Protein AF-A0A2D5P305-F1 (afdb_monomer_lite)

Radius of gyration: 17.42 Å; chains: 1; bounding box: 41×35×39 Å

Sequence (111 aa):
MIENYKIKENGKYLSKAVYSILGVNLTDLNNRCVKDIFIASVDRIKGFPESINSIFPKIKVQLCIVHQIRNSIRYVAYKNQKEFMKDLKLFYPVISKEAAEMELDNIESKW

Foldseek 3Di:
DKDWDWDQDPNDTDTAIDDPPPPDDLVVCVVVVVPADAEDADDPDPPPVVVNCVSHVNHHYDHHVVVVLVVVLVVPDPVCSVVLVVLVVCLPVDDDPVVNVVSVVVSVVVD

pLDDT: mean 78.99, std 16.58, range [33.75, 96.38]

Secondary structure (DSSP, 8-state):
-EEEEEEEETTEEEEEEEE--SS--HHHHHHTT----SEEEE-S-TTHHHHHHHH-TT-EEEE-HHHHHHHHHTTS-GGGHHHHHHHHGGGTT-SSHHHHHHHHHHHHHH-

Structure (mmCIF, N/CA/C/O backbone):
data_AF-A0A2D5P305-F1
#
_entry.id   AF-A0A2D5P305-F1
#
loop_
_atom_site.group_PDB
_atom_site.id
_atom_site.type_symbol
_atom_site.label_atom_id
_atom_site.label_alt_id
_atom_site.label_comp_id
_atom_site.label_asym_id
_atom_site.label_entity_id
_atom_site.label_seq_id
_atom_site.pdbx_PDB_ins_code
_atom_site.Cartn_x
_atom_site.Cartn_y
_atom_site.Cartn_z
_atom_site.occupancy
_atom_site.B_iso_or_equiv
_atom_site.auth_seq_id
_atom_site.auth_comp_id
_atom_site.auth_asym_id
_atom_site.auth_atom_id
_atom_site.pdbx_PDB_model_num
ATOM 1 N N . MET A 1 1 ? 14.371 7.569 3.416 1.00 33.75 1 MET A N 1
ATOM 2 C CA . MET A 1 1 ? 15.062 6.407 4.012 1.00 33.75 1 MET A CA 1
ATOM 3 C C . MET A 1 1 ? 15.354 5.414 2.900 1.00 33.75 1 MET A C 1
ATOM 5 O O . MET A 1 1 ? 14.469 5.193 2.081 1.00 33.75 1 MET A O 1
ATOM 9 N N . ILE A 1 2 ? 16.591 4.917 2.820 1.00 38.41 2 ILE A N 1
ATOM 10 C CA . ILE A 1 2 ? 16.992 3.833 1.913 1.00 38.41 2 ILE A CA 1
ATOM 11 C C . ILE A 1 2 ? 17.176 2.608 2.804 1.00 38.41 2 ILE A C 1
ATOM 13 O O . ILE A 1 2 ? 18.055 2.622 3.663 1.00 38.41 2 ILE A O 1
ATOM 17 N N . GLU A 1 3 ? 16.345 1.585 2.634 1.00 39.97 3 GLU A N 1
ATOM 18 C CA . GLU A 1 3 ? 16.506 0.318 3.353 1.00 39.97 3 GLU A CA 1
ATOM 19 C C . GLU A 1 3 ? 17.031 -0.745 2.392 1.00 39.97 3 GLU A C 1
ATOM 21 O O . GLU A 1 3 ? 16.439 -1.009 1.347 1.00 39.97 3 GLU A O 1
ATOM 26 N N . ASN A 1 4 ? 18.172 -1.343 2.727 1.00 42.91 4 ASN A N 1
ATOM 27 C CA . ASN A 1 4 ? 18.750 -2.437 1.957 1.00 42.91 4 ASN A CA 1
ATOM 28 C C . ASN A 1 4 ? 18.220 -3.764 2.501 1.00 42.91 4 ASN A C 1
ATOM 30 O O . ASN A 1 4 ? 18.349 -4.042 3.690 1.00 42.91 4 ASN A O 1
ATOM 34 N N . TYR A 1 5 ? 17.675 -4.608 1.633 1.00 51.62 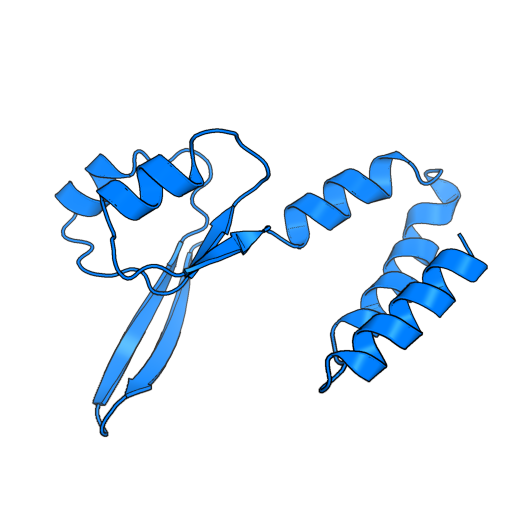5 TYR A N 1
ATOM 35 C CA . TYR A 1 5 ? 17.180 -5.935 1.977 1.00 51.62 5 TYR A CA 1
ATOM 36 C C . TYR A 1 5 ? 17.693 -6.968 0.971 1.00 51.62 5 TYR A C 1
ATOM 38 O O . TYR A 1 5 ? 17.960 -6.670 -0.192 1.00 51.62 5 TYR A O 1
ATOM 46 N N . LYS A 1 6 ? 17.903 -8.203 1.427 1.00 45.03 6 LYS A N 1
ATOM 47 C CA . LYS A 1 6 ? 18.439 -9.286 0.593 1.00 45.03 6 LYS A CA 1
ATOM 48 C C . LYS A 1 6 ? 17.316 -10.258 0.264 1.00 45.03 6 LYS A C 1
ATOM 50 O O . LYS A 1 6 ? 16.727 -10.827 1.177 1.00 45.03 6 LYS A O 1
ATOM 55 N N . ILE A 1 7 ? 17.046 -10.473 -1.023 1.00 57.31 7 ILE A N 1
ATOM 56 C CA . ILE A 1 7 ? 16.115 -11.516 -1.477 1.00 57.31 7 ILE A CA 1
ATOM 57 C C . ILE A 1 7 ? 16.929 -12.668 -2.065 1.00 57.31 7 ILE A C 1
ATOM 59 O O . ILE A 1 7 ? 17.890 -12.439 -2.804 1.00 57.31 7 ILE A O 1
ATOM 63 N N . LYS A 1 8 ? 16.549 -13.904 -1.728 1.00 53.19 8 LYS A N 1
ATOM 64 C CA . LYS A 1 8 ? 17.139 -15.118 -2.296 1.00 53.19 8 LYS A CA 1
ATOM 65 C C . LYS A 1 8 ? 16.345 -15.530 -3.536 1.00 53.19 8 LYS A C 1
ATOM 67 O O . LYS A 1 8 ? 15.200 -15.945 -3.418 1.00 53.19 8 LYS A O 1
ATOM 72 N N . GLU A 1 9 ? 16.964 -15.430 -4.706 1.00 59.72 9 GLU A N 1
ATOM 73 C CA . GLU A 1 9 ? 16.405 -15.868 -5.992 1.00 59.72 9 GLU A CA 1
ATOM 74 C C . GLU A 1 9 ? 17.369 -16.889 -6.610 1.00 59.72 9 GLU A C 1
ATOM 76 O O . GLU A 1 9 ? 18.566 -16.620 -6.718 1.00 59.72 9 GLU A O 1
ATOM 81 N N . ASN A 1 10 ? 16.883 -18.088 -6.959 1.00 51.88 10 ASN A N 1
ATOM 82 C CA . ASN A 1 10 ? 17.680 -19.172 -7.564 1.00 51.88 10 ASN A CA 1
ATOM 83 C C . ASN A 1 10 ? 19.011 -19.470 -6.838 1.00 51.88 10 ASN A C 1
ATOM 85 O O . ASN A 1 10 ? 20.051 -19.678 -7.459 1.00 51.88 10 ASN A O 1
ATOM 89 N N . GLY A 1 11 ? 18.999 -19.439 -5.501 1.00 59.81 11 GLY A N 1
ATOM 90 C CA . GLY A 1 11 ? 20.183 -19.709 -4.678 1.00 59.81 11 GLY A CA 1
ATOM 91 C C . GLY A 1 11 ? 21.175 -18.547 -4.541 1.00 59.81 11 GLY A C 1
ATOM 92 O O . GLY A 1 11 ? 22.133 -18.680 -3.783 1.00 59.81 11 GLY A O 1
ATOM 93 N N . LYS A 1 12 ? 20.943 -17.396 -5.187 1.00 47.72 12 LYS A N 1
ATOM 94 C CA . LYS A 1 12 ? 21.781 -16.193 -5.060 1.00 47.72 12 LYS A CA 1
ATOM 95 C C . LYS A 1 12 ? 21.095 -15.134 -4.195 1.00 47.72 12 LYS A C 1
ATOM 97 O O . LYS A 1 12 ? 19.899 -14.885 -4.330 1.00 47.72 12 LYS A O 1
ATOM 102 N N . TYR A 1 13 ? 21.864 -14.501 -3.309 1.00 52.97 13 TYR A N 1
ATOM 103 C CA . TYR A 1 13 ? 21.409 -13.335 -2.550 1.00 52.97 13 TYR A CA 1
ATOM 104 C C . TYR A 1 13 ? 21.603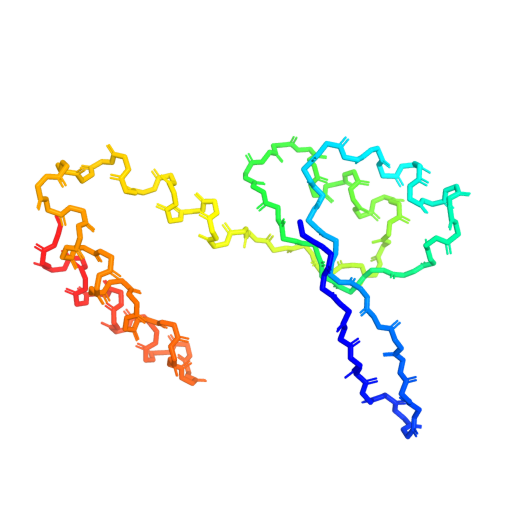 -12.081 -3.396 1.00 52.97 13 TYR A C 1
ATOM 106 O O . TYR A 1 13 ? 22.733 -11.662 -3.638 1.00 52.97 13 TYR A O 1
ATOM 114 N N . LEU A 1 14 ? 20.501 -11.475 -3.828 1.00 52.50 14 LEU A N 1
ATOM 115 C CA . LEU A 1 14 ? 20.519 -10.181 -4.498 1.00 52.50 14 LEU A CA 1
ATOM 116 C C . LEU A 1 14 ? 20.330 -9.091 -3.442 1.00 52.50 14 LEU A C 1
ATOM 118 O O . LEU A 1 14 ? 19.325 -9.083 -2.727 1.00 52.50 14 LEU A O 1
ATOM 122 N N . SER A 1 15 ? 21.304 -8.184 -3.324 1.00 41.84 15 SER A N 1
ATOM 123 C CA . SER A 1 15 ? 21.144 -6.953 -2.548 1.00 41.84 15 SER A CA 1
ATOM 124 C C . SER A 1 15 ? 20.157 -6.053 -3.280 1.00 41.84 15 SER A C 1
ATOM 126 O O . SER A 1 15 ? 20.445 -5.589 -4.383 1.00 41.84 15 SER A O 1
ATOM 128 N N . LYS A 1 16 ? 18.990 -5.832 -2.686 1.00 55.09 16 LYS A N 1
ATOM 129 C CA . LYS A 1 16 ? 17.952 -4.958 -3.221 1.00 55.09 16 LYS A CA 1
ATOM 130 C C . LYS A 1 16 ? 17.807 -3.767 -2.277 1.00 55.09 16 LYS A C 1
ATOM 132 O O . LYS A 1 16 ? 17.930 -3.901 -1.063 1.00 55.09 16 LYS A O 1
ATOM 137 N N . ALA A 1 17 ? 17.590 -2.588 -2.835 1.00 50.16 17 ALA A N 1
ATOM 138 C CA . ALA A 1 17 ? 17.377 -1.374 -2.063 1.00 50.16 17 ALA A CA 1
ATOM 139 C C . ALA A 1 17 ? 15.926 -0.923 -2.244 1.00 50.16 17 ALA A C 1
ATOM 141 O O . ALA A 1 17 ? 15.411 -0.880 -3.362 1.00 50.16 17 ALA A O 1
ATOM 142 N N . VAL A 1 18 ? 15.256 -0.612 -1.136 1.00 49.19 18 VAL A N 1
ATOM 143 C CA . VAL A 1 18 ? 13.989 0.115 -1.131 1.00 49.19 18 VAL A CA 1
ATOM 144 C C . VAL A 1 18 ? 14.333 1.592 -1.231 1.00 49.19 18 VAL A C 1
ATOM 146 O O . VAL A 1 18 ? 14.848 2.191 -0.284 1.00 49.19 18 VAL A O 1
ATOM 149 N N . TYR A 1 19 ? 14.049 2.185 -2.384 1.00 53.72 19 TYR A N 1
ATOM 150 C CA . TYR A 1 19 ? 14.131 3.627 -2.563 1.00 53.72 19 TYR A CA 1
ATOM 151 C C . TYR A 1 19 ? 12.756 4.232 -2.302 1.00 53.72 19 TYR A C 1
ATOM 153 O O . TYR A 1 19 ? 11.775 3.890 -2.959 1.00 53.72 19 TYR A O 1
ATOM 161 N N . SER A 1 20 ? 12.678 5.166 -1.357 1.00 47.41 20 SER A N 1
ATOM 162 C CA . SER A 1 20 ? 11.531 6.065 -1.280 1.00 47.41 20 SER A CA 1
ATOM 163 C C . SER A 1 20 ? 11.731 7.152 -2.338 1.00 47.41 20 SER A C 1
ATOM 165 O O . SER A 1 20 ? 12.519 8.076 -2.142 1.00 47.41 20 SER A O 1
ATOM 167 N N . ILE A 1 21 ? 11.090 6.993 -3.499 1.00 54.03 21 ILE A N 1
ATOM 168 C CA . ILE A 1 21 ? 11.159 7.951 -4.613 1.00 54.03 21 ILE A CA 1
ATOM 169 C C . ILE A 1 21 ? 10.183 9.091 -4.305 1.00 54.03 21 ILE A C 1
ATOM 171 O O . ILE A 1 21 ? 9.082 9.168 -4.838 1.00 54.03 21 ILE A O 1
ATOM 175 N N . LEU A 1 22 ? 10.577 9.966 -3.384 1.00 47.91 22 LEU A N 1
ATOM 176 C CA . LEU A 1 22 ? 9.960 11.275 -3.199 1.00 47.91 22 LEU A CA 1
ATOM 177 C C . LEU A 1 22 ? 10.947 12.297 -3.765 1.00 47.91 22 LEU A C 1
ATOM 179 O O . LEU A 1 22 ? 11.882 12.705 -3.085 1.00 47.91 22 LEU A O 1
ATOM 183 N N . GLY A 1 23 ? 10.780 12.640 -5.045 1.00 50.47 23 GLY A N 1
ATOM 184 C CA . GLY A 1 23 ? 11.541 13.716 -5.692 1.00 50.47 23 GLY A CA 1
ATOM 185 C C . GLY A 1 23 ? 12.851 13.321 -6.380 1.00 50.47 23 GLY A C 1
ATOM 186 O O . GLY A 1 23 ? 13.637 14.204 -6.704 1.00 50.47 23 GLY A O 1
ATOM 187 N N . VAL A 1 24 ? 13.104 12.032 -6.633 1.00 56.88 24 VAL A N 1
ATOM 188 C CA . VAL A 1 24 ? 14.237 11.613 -7.478 1.00 56.88 24 VAL A CA 1
ATOM 189 C C . VAL A 1 24 ? 13.758 11.471 -8.918 1.00 56.88 24 VAL A C 1
ATOM 191 O O . VAL A 1 24 ? 12.792 10.755 -9.181 1.00 56.88 24 VAL A O 1
ATOM 194 N N . ASN A 1 25 ? 14.435 12.143 -9.848 1.00 67.25 25 ASN A N 1
ATOM 195 C CA . ASN A 1 25 ? 14.221 11.955 -11.277 1.00 67.25 25 ASN A CA 1
ATOM 196 C C . ASN A 1 25 ? 14.526 10.489 -11.634 1.00 67.25 25 ASN A C 1
ATOM 198 O O . ASN A 1 25 ? 15.623 9.994 -11.379 1.00 67.25 25 ASN A O 1
ATOM 202 N N . LEU A 1 26 ? 13.553 9.774 -12.201 1.00 73.19 26 LEU A N 1
ATOM 203 C CA . LEU A 1 26 ? 13.699 8.359 -12.562 1.00 73.19 26 LEU A CA 1
ATOM 204 C C . LEU A 1 26 ? 14.853 8.142 -13.554 1.00 73.19 26 LEU A C 1
ATOM 206 O O . LEU A 1 26 ? 15.546 7.126 -13.492 1.00 73.19 26 LEU A O 1
ATOM 210 N N . THR A 1 27 ? 15.114 9.136 -14.404 1.00 73.00 27 THR A N 1
ATOM 211 C CA . THR A 1 27 ? 16.252 9.155 -15.324 1.00 73.00 27 THR A CA 1
ATOM 212 C C . THR A 1 27 ? 17.582 9.207 -14.575 1.00 73.00 27 THR A C 1
ATOM 214 O O . THR A 1 27 ? 18.530 8.542 -14.977 1.00 73.00 27 THR A O 1
ATOM 217 N N . ASP A 1 28 ? 17.659 9.907 -13.439 1.00 77.06 28 ASP A N 1
ATOM 218 C CA . ASP A 1 28 ? 18.880 9.950 -12.627 1.00 77.06 28 ASP A CA 1
ATOM 219 C C . ASP A 1 28 ? 19.172 8.604 -11.962 1.00 77.06 28 ASP A C 1
ATOM 221 O O . ASP A 1 28 ? 20.336 8.237 -11.810 1.00 77.06 28 ASP A O 1
ATOM 225 N N . LEU A 1 29 ? 18.141 7.836 -11.589 1.00 76.19 29 LEU A N 1
ATOM 226 C CA . LEU A 1 29 ? 18.327 6.469 -11.086 1.00 76.19 29 LEU A CA 1
ATOM 227 C C . LEU A 1 29 ? 18.907 5.560 -12.173 1.00 76.19 29 LEU A C 1
ATOM 229 O O . LEU A 1 29 ? 19.859 4.825 -11.908 1.00 76.19 29 LEU A O 1
ATOM 233 N N . ASN A 1 30 ? 18.385 5.665 -13.396 1.00 72.12 30 ASN A N 1
ATOM 234 C CA . ASN A 1 30 ? 18.920 4.943 -14.547 1.00 72.12 30 ASN A CA 1
ATOM 235 C C . ASN A 1 30 ? 20.376 5.358 -14.847 1.00 72.12 30 ASN A C 1
ATOM 237 O O . ASN A 1 30 ? 21.253 4.509 -14.990 1.00 72.12 30 ASN A O 1
ATOM 241 N N . ASN A 1 31 ? 20.666 6.664 -14.823 1.00 79.44 31 ASN A N 1
ATOM 242 C CA . ASN A 1 31 ? 22.012 7.212 -15.028 1.00 79.44 31 ASN A CA 1
ATOM 243 C C . ASN A 1 31 ? 23.004 6.804 -13.924 1.00 79.44 31 ASN A C 1
ATOM 245 O O . ASN A 1 31 ? 24.207 6.743 -14.162 1.00 79.44 31 ASN A O 1
ATOM 249 N N . ARG A 1 32 ? 22.515 6.490 -12.718 1.00 80.69 32 ARG A N 1
ATOM 250 C CA . ARG A 1 32 ? 23.303 5.936 -11.602 1.00 80.69 32 ARG A CA 1
ATOM 251 C C . ARG A 1 32 ? 23.405 4.408 -11.636 1.00 80.69 32 ARG A C 1
ATOM 253 O O . ARG A 1 32 ? 23.768 3.798 -10.631 1.00 80.69 32 ARG A O 1
ATOM 260 N N . CYS A 1 33 ? 23.101 3.789 -12.776 1.00 77.62 33 CYS A N 1
ATOM 261 C CA . CYS A 1 33 ? 23.204 2.350 -13.010 1.00 77.62 33 CYS A CA 1
ATOM 262 C C . CYS A 1 33 ? 22.273 1.493 -12.135 1.00 77.62 33 CYS A C 1
ATOM 264 O O . CYS A 1 33 ? 22.555 0.310 -11.920 1.00 77.62 33 CYS A O 1
ATOM 266 N N . VAL A 1 34 ? 21.157 2.044 -11.641 1.00 78.38 34 VAL A N 1
ATOM 267 C CA . VAL A 1 34 ? 20.098 1.218 -11.048 1.00 78.38 34 VAL A CA 1
ATOM 268 C C . VAL A 1 34 ? 19.447 0.432 -12.180 1.00 78.38 34 VAL A C 1
ATOM 270 O O . VAL A 1 34 ? 18.754 1.002 -13.014 1.00 78.38 34 VAL A O 1
ATOM 273 N N . LYS A 1 35 ? 19.715 -0.874 -12.231 1.00 73.00 35 LYS A N 1
ATOM 274 C CA . LYS A 1 35 ? 19.298 -1.724 -13.356 1.00 73.00 35 LYS A CA 1
ATOM 275 C C . LYS A 1 35 ? 17.864 -2.217 -13.244 1.00 73.00 35 LYS A C 1
ATOM 277 O O . LYS A 1 35 ? 17.175 -2.290 -14.249 1.00 73.00 35 LYS A O 1
ATOM 282 N N . ASP A 1 36 ? 17.434 -2.553 -12.031 1.00 73.50 36 ASP A N 1
ATOM 283 C CA . ASP A 1 36 ? 16.119 -3.132 -11.784 1.00 73.50 36 ASP A CA 1
ATOM 284 C C . ASP A 1 36 ? 15.563 -2.660 -10.443 1.00 73.50 36 ASP A C 1
ATOM 286 O O . ASP A 1 36 ? 16.255 -2.635 -9.420 1.00 73.50 36 ASP A O 1
ATO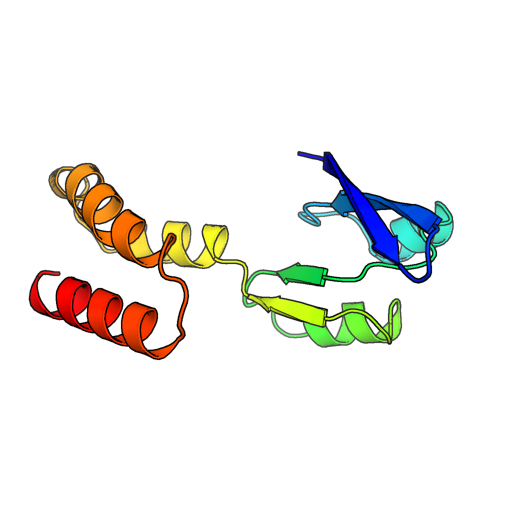M 290 N N . ILE A 1 37 ? 14.272 -2.343 -10.449 1.00 79.00 37 ILE A N 1
ATOM 291 C CA . ILE A 1 37 ? 13.472 -2.079 -9.259 1.00 79.00 37 ILE A CA 1
ATOM 292 C C . ILE A 1 37 ? 12.280 -3.032 -9.322 1.00 79.00 37 ILE A C 1
ATOM 294 O O . ILE A 1 37 ? 11.611 -3.130 -10.346 1.00 79.00 37 ILE A O 1
ATOM 298 N N . PHE A 1 38 ? 12.021 -3.755 -8.232 1.00 81.00 38 PHE A N 1
ATOM 299 C CA . PHE A 1 38 ? 10.949 -4.757 -8.190 1.00 81.00 38 PHE A CA 1
ATOM 300 C C . PHE A 1 38 ? 9.601 -4.153 -7.812 1.00 81.00 38 PHE A C 1
ATOM 302 O O . PHE A 1 38 ? 8.575 -4.555 -8.352 1.00 81.00 38 PHE A O 1
ATOM 309 N N . ILE A 1 39 ? 9.593 -3.202 -6.875 1.00 82.81 39 ILE A N 1
ATOM 310 C CA . ILE A 1 39 ? 8.371 -2.584 -6.361 1.00 82.81 39 ILE A CA 1
ATOM 311 C C . ILE A 1 39 ? 8.587 -1.077 -6.256 1.00 82.81 39 ILE A C 1
ATOM 313 O O . ILE A 1 39 ? 9.538 -0.633 -5.612 1.00 82.81 39 ILE A O 1
ATOM 317 N N . ALA A 1 40 ? 7.680 -0.300 -6.846 1.00 84.25 40 ALA A N 1
ATOM 318 C CA . ALA A 1 40 ? 7.546 1.128 -6.587 1.00 84.25 40 ALA A CA 1
ATOM 319 C C . ALA A 1 40 ? 6.269 1.380 -5.791 1.00 84.25 40 ALA A C 1
ATOM 321 O O . ALA A 1 40 ? 5.172 1.040 -6.224 1.00 84.25 40 ALA A O 1
ATOM 322 N N . SER A 1 41 ? 6.425 1.998 -4.626 1.00 86.50 41 SER A N 1
ATOM 323 C CA . SER A 1 41 ? 5.322 2.425 -3.772 1.00 86.50 41 SER A CA 1
ATOM 324 C C . SER A 1 41 ? 5.090 3.913 -4.003 1.00 86.50 41 SER A C 1
ATOM 326 O O . SER A 1 41 ? 5.909 4.734 -3.590 1.00 86.50 41 SER A O 1
ATOM 328 N N . VAL A 1 42 ? 4.014 4.260 -4.708 1.00 85.06 42 VAL A N 1
ATOM 329 C CA . VAL A 1 42 ? 3.748 5.627 -5.181 1.00 85.06 42 VAL A CA 1
ATOM 330 C C . VAL A 1 42 ? 2.467 6.189 -4.586 1.00 85.06 42 VAL A C 1
ATOM 332 O O . VAL A 1 42 ? 1.573 5.446 -4.184 1.00 85.06 42 VAL A O 1
ATOM 335 N N . ASP A 1 43 ? 2.362 7.510 -4.520 1.00 84.19 43 ASP A N 1
ATOM 336 C CA . ASP A 1 43 ? 1.076 8.150 -4.245 1.00 84.19 43 ASP A CA 1
ATOM 337 C C . ASP A 1 43 ? 0.204 8.203 -5.519 1.00 84.19 43 ASP A C 1
ATOM 339 O O . ASP A 1 43 ? 0.659 7.838 -6.605 1.00 84.19 43 ASP A O 1
ATOM 343 N N . ARG A 1 44 ? -1.052 8.657 -5.412 1.00 81.88 44 ARG A N 1
ATOM 344 C CA . ARG A 1 44 ? -2.023 8.781 -6.521 1.00 81.88 44 ARG A CA 1
ATOM 345 C C . ARG A 1 44 ? -1.691 9.937 -7.483 1.00 81.88 44 ARG A C 1
ATOM 347 O O . ARG A 1 44 ? -2.545 10.764 -7.801 1.00 81.88 44 ARG A O 1
ATOM 354 N N . ILE A 1 45 ? -0.448 10.005 -7.949 1.00 84.88 45 ILE A N 1
ATOM 355 C CA . ILE A 1 45 ? 0.010 10.987 -8.933 1.00 84.88 45 ILE A CA 1
ATOM 356 C C . ILE A 1 45 ? -0.315 10.452 -10.329 1.00 84.88 45 ILE A C 1
ATOM 358 O O . ILE A 1 45 ? 0.202 9.416 -10.747 1.00 84.88 45 ILE A O 1
ATOM 362 N N . LYS A 1 46 ? -1.182 11.162 -11.056 1.00 85.00 46 LYS A N 1
ATOM 363 C CA . LYS A 1 46 ? -1.538 10.823 -12.443 1.00 85.00 46 LYS A CA 1
ATOM 364 C C . LYS A 1 46 ? -0.296 10.858 -13.340 1.00 85.00 46 LYS A C 1
ATOM 366 O O . LYS A 1 46 ? 0.506 11.780 -13.222 1.00 85.00 46 LYS A O 1
ATOM 371 N N . GLY A 1 47 ? -0.148 9.889 -14.241 1.00 84.94 47 GLY A N 1
ATOM 372 C CA . GLY A 1 47 ? 0.974 9.833 -15.189 1.00 84.94 47 GLY A CA 1
ATOM 373 C C . GLY A 1 47 ? 2.275 9.273 -14.599 1.00 84.94 47 GLY A C 1
ATOM 374 O O . GLY A 1 47 ? 3.223 8.983 -15.336 1.00 84.94 47 GLY A O 1
ATOM 375 N N . PHE A 1 48 ? 2.359 9.128 -13.273 1.00 85.69 48 PHE A N 1
ATOM 376 C CA . PHE A 1 48 ? 3.573 8.668 -12.607 1.00 85.69 48 PHE A CA 1
ATOM 377 C C . PHE A 1 48 ? 3.792 7.152 -12.732 1.00 85.69 48 PHE A C 1
ATOM 379 O O . PHE A 1 48 ? 4.911 6.764 -13.075 1.00 85.69 48 PHE A O 1
ATOM 386 N N . PRO A 1 49 ? 2.773 6.283 -12.553 1.00 86.62 49 PRO A N 1
ATOM 387 C CA . PRO A 1 49 ? 2.907 4.857 -12.855 1.00 86.62 49 PRO A CA 1
ATOM 388 C C . PRO A 1 49 ? 3.364 4.589 -14.294 1.00 86.62 49 PRO A C 1
ATOM 390 O O . PRO A 1 49 ? 4.228 3.746 -14.523 1.00 86.62 49 PRO A O 1
ATOM 393 N N . GLU A 1 50 ? 2.830 5.336 -15.259 1.00 88.38 50 GLU A N 1
ATOM 394 C CA . GLU A 1 50 ? 3.163 5.226 -16.679 1.00 88.38 50 GLU A CA 1
ATOM 395 C C . GLU A 1 50 ? 4.627 5.611 -16.931 1.00 88.38 50 GLU A C 1
ATOM 397 O O . GLU A 1 50 ? 5.360 4.878 -17.596 1.00 88.38 50 GLU A O 1
ATOM 402 N N . SER A 1 51 ? 5.080 6.713 -16.324 1.00 86.38 51 SER A N 1
ATOM 403 C CA . SER A 1 51 ? 6.471 7.177 -16.410 1.00 86.38 51 SER A CA 1
ATOM 404 C C . SER A 1 51 ? 7.455 6.166 -15.812 1.00 86.38 51 SER A C 1
ATOM 406 O O . SER A 1 51 ? 8.523 5.917 -16.369 1.00 86.38 51 SER A O 1
ATOM 408 N N . ILE A 1 52 ? 7.083 5.545 -14.689 1.00 86.06 52 ILE A N 1
ATOM 409 C CA . ILE A 1 52 ? 7.875 4.501 -14.033 1.00 86.06 52 ILE A CA 1
ATOM 410 C C . ILE A 1 52 ? 7.984 3.260 -14.919 1.00 86.06 52 ILE A C 1
ATOM 412 O O . ILE A 1 52 ? 9.092 2.770 -15.140 1.00 86.06 52 ILE A O 1
ATOM 416 N N . ASN A 1 53 ? 6.863 2.783 -15.461 1.00 87.25 53 ASN A N 1
ATOM 417 C CA . ASN A 1 53 ? 6.837 1.605 -16.328 1.00 87.25 53 ASN A CA 1
ATOM 418 C C . ASN A 1 53 ? 7.595 1.831 -17.645 1.00 87.25 53 ASN A C 1
ATOM 420 O O . ASN A 1 53 ? 8.151 0.885 -18.196 1.00 87.25 53 ASN A O 1
ATOM 424 N N . SER A 1 54 ? 7.674 3.075 -18.131 1.00 89.12 54 SER A N 1
ATOM 425 C CA . SER A 1 54 ? 8.466 3.414 -19.318 1.00 89.12 54 SER A CA 1
ATOM 426 C C . SER A 1 54 ? 9.976 3.255 -19.107 1.00 89.12 54 SER A C 1
ATOM 428 O O . SER A 1 54 ? 10.689 3.001 -20.075 1.00 89.12 54 SER A O 1
ATOM 430 N N . ILE A 1 55 ? 10.474 3.438 -17.880 1.00 85.50 55 ILE A N 1
ATOM 431 C CA . ILE A 1 55 ? 11.912 3.370 -17.556 1.00 85.50 55 ILE A CA 1
ATOM 432 C C . ILE A 1 55 ? 12.268 1.992 -16.984 1.00 85.50 55 ILE A C 1
ATOM 434 O O . ILE A 1 55 ? 13.300 1.422 -17.327 1.00 85.50 55 ILE A O 1
ATOM 438 N N . PHE A 1 56 ? 11.390 1.431 -16.151 1.00 85.81 56 PHE A N 1
ATOM 439 C CA . PHE A 1 56 ? 11.550 0.128 -15.511 1.00 85.81 56 PHE A CA 1
ATOM 440 C C . PHE A 1 56 ? 10.356 -0.780 -15.857 1.00 85.81 56 PHE A C 1
ATOM 442 O O . PHE A 1 56 ? 9.461 -0.949 -15.037 1.00 85.81 56 PHE A O 1
ATOM 449 N N . PRO A 1 57 ? 10.315 -1.423 -17.036 1.00 86.69 57 PRO A N 1
ATOM 450 C CA . PRO A 1 57 ? 9.128 -2.154 -17.506 1.00 86.69 57 PRO A CA 1
ATOM 451 C C . PRO A 1 57 ? 8.758 -3.397 -16.679 1.00 86.69 57 PRO A C 1
ATOM 453 O O . PRO A 1 57 ? 7.652 -3.913 -16.802 1.00 86.69 57 PRO A O 1
ATOM 456 N N . LYS A 1 58 ? 9.674 -3.902 -15.843 1.00 86.06 58 LYS A N 1
ATOM 457 C CA . LYS A 1 58 ? 9.450 -5.071 -14.971 1.00 86.06 58 LYS A CA 1
ATOM 458 C C . LYS A 1 58 ? 9.002 -4.706 -13.552 1.00 86.06 58 LYS A C 1
ATOM 460 O O . LYS A 1 58 ? 8.801 -5.600 -12.731 1.00 86.06 58 LYS A O 1
ATOM 465 N N . ILE A 1 59 ? 8.898 -3.417 -13.235 1.00 85.94 59 ILE A N 1
ATOM 466 C CA . ILE A 1 59 ? 8.560 -2.963 -11.889 1.00 85.94 59 ILE A CA 1
ATOM 467 C C . ILE A 1 59 ? 7.080 -3.193 -11.587 1.00 85.94 59 ILE A C 1
ATOM 469 O O . ILE A 1 59 ? 6.204 -2.969 -12.418 1.00 85.94 59 ILE A O 1
ATOM 473 N N . LYS A 1 60 ? 6.774 -3.592 -10.354 1.00 86.81 60 LYS A N 1
ATOM 474 C CA . LYS A 1 60 ? 5.405 -3.601 -9.849 1.00 86.81 60 LYS A CA 1
ATOM 475 C C . LYS A 1 60 ? 5.111 -2.271 -9.166 1.00 86.81 60 LYS A C 1
ATOM 477 O O . LYS A 1 60 ? 5.630 -1.991 -8.085 1.00 86.81 60 LYS A O 1
ATOM 482 N N . VAL A 1 61 ? 4.273 -1.447 -9.784 1.00 87.50 61 VAL A N 1
ATOM 483 C CA . VAL A 1 61 ? 3.797 -0.205 -9.165 1.00 87.50 61 VAL A 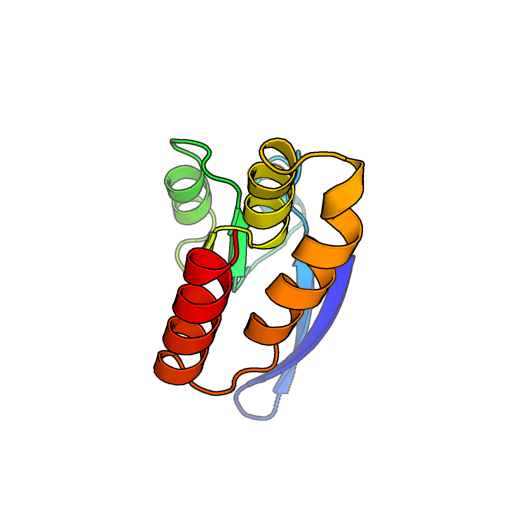CA 1
ATOM 484 C C . VAL A 1 61 ? 2.613 -0.519 -8.250 1.00 87.50 61 VAL A C 1
ATOM 486 O O . VAL A 1 61 ? 1.659 -1.178 -8.658 1.00 87.50 61 VAL A O 1
ATOM 489 N N . GLN A 1 62 ? 2.671 -0.050 -7.007 1.00 87.75 62 GLN A N 1
ATOM 490 C CA . GLN A 1 62 ? 1.598 -0.165 -6.023 1.00 87.75 62 GLN A CA 1
ATOM 491 C C . GLN A 1 62 ? 1.346 1.176 -5.332 1.00 87.75 62 GLN A C 1
ATOM 493 O O . GLN A 1 62 ? 2.233 2.029 -5.254 1.00 87.75 62 GLN A O 1
ATOM 498 N N . LEU A 1 63 ? 0.149 1.342 -4.769 1.00 87.25 63 LEU A N 1
ATOM 499 C CA . LEU A 1 63 ? -0.152 2.502 -3.939 1.00 87.25 63 LEU A CA 1
ATOM 500 C C . LEU A 1 63 ? 0.606 2.436 -2.613 1.00 87.25 63 LEU A C 1
ATOM 502 O O . LEU A 1 63 ? 0.723 1.389 -1.971 1.00 87.25 63 LEU A O 1
ATOM 506 N N . CYS A 1 64 ? 1.106 3.588 -2.188 1.00 87.44 64 CYS A N 1
ATOM 507 C CA . CYS A 1 64 ? 1.838 3.714 -0.949 1.00 87.44 64 CYS A CA 1
ATOM 508 C C . CYS A 1 64 ? 0.885 3.810 0.234 1.00 87.44 64 CYS A C 1
ATOM 510 O O . CYS A 1 64 ? 0.259 4.848 0.457 1.00 87.44 64 CYS A O 1
ATOM 512 N N . ILE A 1 65 ? 0.829 2.743 1.031 1.00 85.56 65 ILE A N 1
ATOM 513 C CA . ILE A 1 65 ? -0.017 2.682 2.224 1.00 85.56 65 ILE A CA 1
ATOM 514 C C . ILE A 1 65 ? 0.300 3.804 3.222 1.00 85.56 65 ILE A C 1
ATOM 516 O O . ILE A 1 65 ? -0.615 4.391 3.782 1.00 85.56 65 ILE A O 1
ATOM 520 N N . VAL A 1 66 ? 1.569 4.202 3.376 1.00 86.94 66 VAL A N 1
ATOM 521 C CA . VAL A 1 66 ? 1.953 5.325 4.253 1.00 86.94 66 VAL A CA 1
ATOM 522 C C . VAL A 1 66 ? 1.305 6.633 3.794 1.00 86.94 66 VAL A C 1
ATOM 524 O O . VAL A 1 66 ? 0.789 7.385 4.623 1.00 86.94 66 VAL A O 1
ATOM 527 N N . HIS A 1 67 ? 1.287 6.892 2.482 1.00 86.69 67 HIS A N 1
ATOM 528 C CA . HIS A 1 67 ? 0.588 8.048 1.924 1.00 86.69 67 HIS A CA 1
ATOM 529 C C . HIS A 1 67 ? -0.926 7.912 2.101 1.00 86.69 67 HIS A C 1
ATOM 531 O O . HIS A 1 67 ? -1.551 8.870 2.544 1.00 86.69 67 HIS A O 1
ATOM 537 N N . GLN A 1 68 ? -1.510 6.731 1.856 1.00 88.44 68 GLN A N 1
ATOM 538 C CA . GLN A 1 68 ? -2.949 6.509 2.063 1.00 88.44 68 GLN A CA 1
ATOM 539 C C . GLN A 1 68 ? -3.365 6.765 3.517 1.00 88.44 68 GLN A C 1
ATOM 541 O O . GLN A 1 68 ? -4.338 7.473 3.760 1.00 88.44 68 GLN A O 1
ATOM 546 N N . ILE A 1 69 ? -2.596 6.272 4.488 1.00 88.69 69 ILE A N 1
ATOM 547 C CA . ILE A 1 69 ? -2.855 6.486 5.913 1.00 88.69 69 ILE A CA 1
ATOM 548 C C . ILE A 1 69 ? -2.716 7.960 6.278 1.00 88.69 69 ILE A C 1
ATOM 550 O O . ILE A 1 69 ? -3.638 8.532 6.853 1.00 88.69 69 ILE A O 1
ATOM 554 N N . ARG A 1 70 ? -1.611 8.614 5.898 1.00 88.75 70 ARG A N 1
ATOM 555 C CA . ARG A 1 70 ? -1.419 10.051 6.158 1.00 88.75 70 ARG A CA 1
ATOM 556 C C . ARG A 1 70 ? -2.557 10.884 5.559 1.00 88.75 70 ARG A C 1
ATOM 558 O O . ARG A 1 70 ? -3.019 11.835 6.183 1.00 88.75 70 ARG A O 1
ATOM 565 N N . ASN A 1 71 ? -3.016 10.503 4.371 1.00 89.94 71 ASN A N 1
ATOM 566 C CA . ASN A 1 71 ? -4.122 11.139 3.673 1.00 89.94 71 ASN A CA 1
ATOM 567 C C . ASN A 1 71 ? -5.489 10.855 4.316 1.00 89.94 71 ASN A C 1
ATOM 569 O O . ASN A 1 71 ? -6.407 11.645 4.133 1.00 89.94 71 ASN A O 1
ATOM 573 N N . SER A 1 72 ? -5.631 9.760 5.062 1.00 88.75 72 SER A N 1
ATOM 574 C CA . SER A 1 72 ? -6.877 9.380 5.746 1.00 88.75 72 SER A CA 1
ATOM 575 C C . SER A 1 72 ? -6.985 10.022 7.132 1.00 88.75 72 SER A C 1
ATOM 577 O O . SER A 1 72 ? -8.021 10.581 7.472 1.00 88.75 72 SER A O 1
ATOM 579 N N . ILE A 1 73 ? -5.887 10.062 7.899 1.00 91.31 73 ILE A N 1
ATOM 580 C CA . ILE A 1 73 ? -5.847 10.641 9.257 1.00 91.31 73 ILE A CA 1
ATOM 581 C C . ILE A 1 73 ? -6.289 12.111 9.286 1.00 91.31 73 ILE A C 1
ATOM 583 O O . ILE A 1 73 ? -6.819 12.570 10.294 1.00 91.31 73 ILE A O 1
ATOM 587 N N . ARG A 1 74 ? -6.105 12.867 8.195 1.00 91.12 74 ARG A N 1
ATOM 588 C CA . ARG A 1 74 ? -6.528 14.279 8.129 1.00 91.12 74 ARG A CA 1
ATOM 589 C C . ARG A 1 74 ? -8.038 14.479 8.292 1.00 91.12 74 ARG A C 1
ATOM 591 O O . ARG A 1 74 ? -8.451 15.585 8.615 1.00 91.12 74 ARG A O 1
ATOM 598 N N . TYR A 1 75 ? -8.834 13.435 8.063 1.00 91.88 75 TYR A N 1
ATOM 599 C CA . TYR A 1 75 ? -10.283 13.450 8.267 1.00 91.88 75 TYR A CA 1
ATOM 600 C C . TYR A 1 75 ? -10.687 13.038 9.690 1.00 91.88 75 TYR A C 1
ATOM 602 O O . TYR A 1 75 ? -11.842 13.190 10.069 1.00 91.88 75 TYR A O 1
ATOM 610 N N . VAL A 1 76 ? -9.737 12.567 10.502 1.00 93.06 76 VAL A N 1
ATOM 611 C CA . VAL A 1 76 ? -9.960 12.169 11.893 1.00 93.06 76 VAL A CA 1
ATOM 612 C C . VAL A 1 76 ? -9.583 13.326 12.816 1.00 93.06 76 VAL A C 1
ATOM 614 O O . VAL A 1 76 ? -8.478 13.877 12.741 1.00 93.06 76 VAL A O 1
ATOM 617 N N . ALA A 1 77 ? -10.494 13.686 13.725 1.00 94.88 77 ALA A N 1
ATOM 618 C CA . ALA A 1 77 ? -10.258 14.728 14.721 1.00 94.88 77 ALA A CA 1
ATOM 619 C C . ALA A 1 77 ? -8.977 14.445 15.526 1.00 94.88 77 ALA A C 1
ATOM 621 O O . ALA A 1 77 ? -8.758 13.319 15.965 1.00 94.88 77 ALA A O 1
ATOM 622 N N . TYR A 1 78 ? -8.155 15.472 15.778 1.00 94.62 78 TYR A N 1
ATOM 623 C CA . TYR A 1 78 ? -6.831 15.329 16.411 1.00 94.62 78 TYR A CA 1
ATOM 624 C C . TYR A 1 78 ? -6.838 14.477 17.693 1.00 94.62 78 TYR A C 1
ATOM 626 O O . TYR A 1 78 ? -5.983 13.612 17.872 1.00 94.62 78 TYR A O 1
ATOM 634 N N . LYS A 1 79 ? -7.850 14.667 18.552 1.00 96.38 79 LYS A N 1
ATOM 635 C CA . LYS A 1 79 ? -8.029 13.916 19.810 1.00 96.38 79 LYS A CA 1
ATOM 636 C C . LYS A 1 79 ? -8.162 12.402 19.598 1.00 96.38 79 LYS A C 1
ATOM 638 O O . LYS A 1 79 ? -7.744 11.628 20.451 1.00 96.38 79 LYS A O 1
ATOM 643 N N . ASN A 1 80 ? -8.690 12.006 18.447 1.00 95.62 80 ASN A N 1
ATOM 644 C CA . ASN A 1 80 ? -9.039 10.637 18.105 1.00 95.62 80 ASN A CA 1
ATOM 645 C C . ASN A 1 80 ? -7.972 9.952 17.233 1.00 95.62 80 ASN A C 1
ATOM 647 O O . ASN A 1 80 ? -7.968 8.731 17.112 1.00 95.62 80 ASN A O 1
ATOM 651 N N . GLN A 1 81 ? -7.021 10.704 16.663 1.00 94.19 81 GLN A N 1
ATOM 652 C CA . GLN A 1 81 ? -6.009 10.161 15.743 1.00 94.19 81 GLN A CA 1
ATOM 653 C C . GLN A 1 81 ? -5.165 9.045 16.367 1.00 94.19 81 GLN 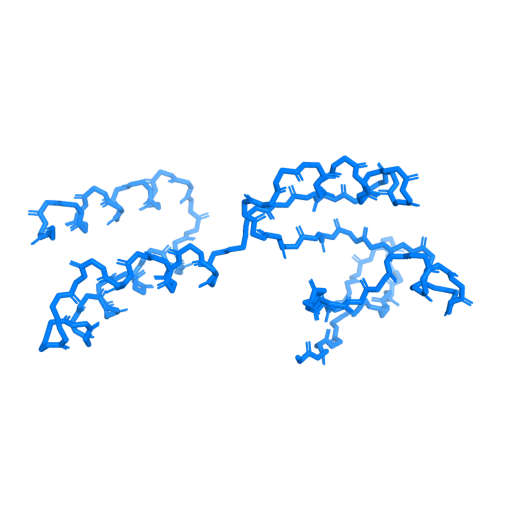A C 1
ATOM 655 O O . GLN A 1 81 ? -4.815 8.082 15.689 1.00 94.19 81 GLN A O 1
ATOM 660 N N . LYS A 1 82 ? -4.841 9.151 17.662 1.00 93.88 82 LYS A N 1
ATOM 661 C CA . LYS A 1 82 ? -4.059 8.126 18.369 1.00 93.88 82 LYS A CA 1
ATOM 662 C C . LYS A 1 82 ? -4.814 6.800 18.471 1.00 93.88 82 LYS A C 1
ATOM 664 O O . LYS A 1 82 ? -4.199 5.745 18.337 1.00 93.88 82 LYS A O 1
ATOM 669 N N . GLU A 1 83 ? -6.117 6.861 18.723 1.00 95.00 83 GLU A N 1
ATOM 670 C CA . GLU A 1 83 ? -6.975 5.680 18.798 1.00 95.00 83 GLU A CA 1
ATOM 671 C C . GLU A 1 83 ? -7.195 5.085 17.408 1.00 95.00 83 GLU A C 1
ATOM 673 O O . GLU A 1 83 ? -6.912 3.909 17.206 1.00 95.0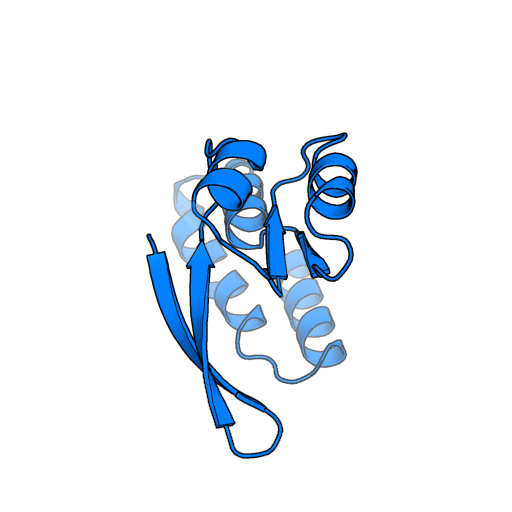0 83 GLU A O 1
ATOM 678 N N . PHE A 1 84 ? -7.546 5.921 16.428 1.00 93.31 84 PHE A N 1
ATOM 679 C CA . PHE A 1 84 ? -7.702 5.511 15.033 1.00 93.31 84 PHE A CA 1
ATOM 680 C C . PHE A 1 84 ? -6.464 4.778 14.508 1.00 93.31 84 PHE A C 1
ATOM 682 O O . PHE A 1 84 ? -6.564 3.712 13.912 1.00 93.31 84 PHE A O 1
ATOM 689 N N . MET A 1 85 ? -5.266 5.300 14.791 1.00 91.38 85 MET A N 1
ATOM 690 C CA . MET A 1 85 ? -4.016 4.655 14.387 1.00 91.38 85 MET A CA 1
ATOM 691 C C . MET A 1 85 ? -3.756 3.318 15.078 1.00 91.38 85 MET A C 1
ATOM 693 O O . MET A 1 85 ? -3.071 2.468 14.508 1.00 91.38 85 MET A O 1
ATOM 697 N N . LYS A 1 86 ? -4.256 3.132 16.303 1.00 92.44 86 LYS A N 1
ATOM 698 C CA . LYS A 1 86 ? -4.155 1.857 17.015 1.00 92.44 86 LYS A CA 1
ATOM 699 C C . LYS A 1 86 ? -5.043 0.809 16.348 1.00 92.44 86 LYS A C 1
ATOM 701 O O . LYS A 1 86 ? -4.560 -0.296 16.120 1.00 92.44 86 LYS A O 1
ATOM 706 N N . ASP A 1 87 ? -6.272 1.179 15.997 1.00 92.12 87 ASP A N 1
ATOM 707 C CA . ASP A 1 87 ? -7.227 0.289 15.329 1.00 92.12 87 ASP A CA 1
ATOM 708 C C . ASP A 1 87 ? -6.758 -0.047 13.907 1.00 92.12 87 ASP A C 1
ATOM 710 O O . ASP A 1 87 ? -6.635 -1.211 13.543 1.00 92.12 87 ASP A O 1
ATOM 714 N N . LEU A 1 88 ? -6.336 0.962 13.140 1.00 90.75 88 LEU A N 1
ATOM 715 C CA . LEU A 1 88 ? -5.813 0.794 11.781 1.00 90.75 88 LEU A CA 1
ATOM 716 C C . LEU A 1 88 ? -4.568 -0.101 11.716 1.00 90.75 88 LEU A C 1
ATOM 718 O O . LEU A 1 88 ? -4.281 -0.715 10.689 1.00 90.75 88 LEU A O 1
ATOM 722 N N . LYS A 1 89 ? -3.803 -0.194 12.809 1.00 89.12 89 LYS A N 1
ATOM 723 C CA . LYS A 1 89 ? -2.627 -1.064 12.871 1.00 89.12 89 LYS A CA 1
ATOM 724 C C . LYS A 1 89 ? -2.994 -2.553 12.842 1.00 89.12 89 LYS A C 1
ATOM 726 O O . LYS A 1 89 ? -2.157 -3.350 12.424 1.00 89.12 89 LYS A O 1
ATOM 731 N N . LEU A 1 90 ? -4.208 -2.922 13.257 1.00 86.44 90 LEU A N 1
ATOM 732 C CA . LEU A 1 90 ? -4.677 -4.313 13.321 1.00 86.44 90 LEU A CA 1
ATOM 733 C C . LEU A 1 90 ? -4.814 -4.955 11.937 1.00 86.44 90 LEU A C 1
ATOM 735 O O . LEU A 1 90 ? -4.579 -6.150 11.794 1.00 86.44 90 LEU A O 1
ATOM 739 N N . PHE A 1 91 ? -5.059 -4.140 10.911 1.00 85.88 91 PHE A N 1
ATOM 740 C CA . PHE A 1 91 ? -5.091 -4.568 9.516 1.00 85.88 91 PHE A CA 1
ATOM 741 C C . PHE A 1 91 ? -3.721 -5.031 8.979 1.00 85.88 91 PHE A C 1
ATOM 743 O O . PHE A 1 91 ? -3.657 -5.855 8.080 1.00 85.88 91 PHE A O 1
ATOM 750 N N . TYR A 1 92 ? -2.594 -4.530 9.495 1.00 81.00 92 TYR A N 1
ATOM 751 C CA . TYR A 1 92 ? -1.270 -4.831 8.926 1.00 81.00 92 TYR A CA 1
ATOM 752 C C . TYR A 1 92 ? -0.732 -6.259 9.115 1.00 81.00 92 TYR A C 1
ATOM 754 O O . TYR A 1 92 ? -0.122 -6.771 8.177 1.00 81.00 92 TYR A O 1
ATOM 762 N N . PRO A 1 93 ? -0.838 -6.893 10.299 1.00 86.19 93 PRO A N 1
ATOM 763 C CA . PRO A 1 93 ? -0.281 -8.228 10.525 1.00 86.19 93 PRO A CA 1
ATOM 764 C C . PRO A 1 93 ? -1.112 -9.367 9.917 1.00 86.19 93 PRO A C 1
ATOM 766 O O . PRO A 1 93 ? -0.717 -10.525 10.048 1.00 86.19 93 PRO A O 1
ATOM 769 N N . VAL A 1 94 ? -2.258 -9.075 9.297 1.00 89.56 94 VAL A N 1
ATOM 770 C CA . VAL A 1 94 ? -3.135 -10.098 8.716 1.00 89.56 94 VAL A CA 1
ATOM 771 C C . VAL A 1 94 ? -2.432 -10.856 7.584 1.00 89.56 94 VAL A C 1
ATOM 773 O O . VAL A 1 94 ? -1.672 -10.293 6.797 1.00 89.56 94 VAL A O 1
ATOM 776 N N . ILE A 1 95 ? -2.678 -12.164 7.516 1.00 88.06 95 ILE A N 1
ATOM 777 C CA . ILE A 1 95 ? -1.959 -13.078 6.611 1.00 88.06 95 ILE A CA 1
ATOM 778 C C . ILE A 1 95 ? -2.737 -13.306 5.305 1.00 88.06 95 ILE A C 1
ATOM 780 O O . ILE A 1 95 ? -2.137 -13.650 4.287 1.00 88.06 95 ILE A O 1
ATOM 784 N N . SER A 1 96 ? -4.058 -13.095 5.310 1.00 92.62 96 SER A N 1
ATOM 785 C CA . SER A 1 96 ? -4.920 -13.276 4.138 1.00 92.62 96 SER A CA 1
ATOM 786 C C . SER A 1 96 ? -5.653 -11.992 3.765 1.00 92.62 96 SER A C 1
ATOM 788 O O . SER A 1 96 ? -5.841 -11.100 4.595 1.00 92.62 96 SER A O 1
ATOM 790 N N . LYS A 1 97 ? -6.073 -11.909 2.499 1.00 89.62 97 LYS A N 1
ATOM 791 C CA . LYS A 1 97 ? -6.828 -10.770 1.968 1.00 89.62 97 LYS A CA 1
ATOM 792 C C . LYS A 1 97 ? -8.181 -10.630 2.667 1.00 89.62 97 LYS A C 1
ATOM 794 O O . LYS A 1 97 ? -8.580 -9.523 2.989 1.00 89.62 97 LYS A O 1
ATOM 799 N N . GLU A 1 98 ? -8.833 -11.752 2.941 1.00 93.12 98 GLU A N 1
ATOM 800 C CA . GLU A 1 98 ? -10.160 -11.832 3.554 1.00 93.12 98 GLU A CA 1
ATOM 801 C C . GLU A 1 98 ? -10.121 -11.347 5.007 1.00 93.12 98 GLU A C 1
ATOM 803 O O . GLU A 1 98 ? -10.977 -10.576 5.427 1.00 93.12 98 GLU A O 1
ATOM 808 N N . ALA A 1 99 ? -9.087 -11.736 5.764 1.00 91.19 99 ALA A N 1
ATOM 809 C CA . ALA A 1 99 ? -8.870 -11.221 7.115 1.00 91.19 99 ALA A CA 1
ATOM 810 C C . ALA A 1 99 ? -8.593 -9.710 7.101 1.00 91.19 99 ALA A C 1
ATOM 812 O O . ALA A 1 99 ? -9.049 -8.983 7.978 1.00 91.19 99 ALA A O 1
ATOM 813 N N . ALA A 1 100 ? -7.873 -9.232 6.084 1.00 90.31 100 ALA A N 1
ATOM 814 C CA . ALA A 1 100 ? -7.626 -7.812 5.880 1.00 90.31 100 ALA A CA 1
ATOM 815 C C . ALA A 1 100 ? -8.925 -7.035 5.605 1.00 90.31 100 ALA A C 1
ATOM 817 O O . ALA A 1 100 ? -9.138 -5.977 6.186 1.00 90.31 100 ALA A O 1
ATOM 818 N N . GLU A 1 101 ? -9.796 -7.561 4.743 1.00 91.81 101 GLU A N 1
ATOM 819 C CA . GLU A 1 101 ? -11.101 -6.963 4.432 1.00 91.81 101 GLU A CA 1
ATOM 820 C C . GLU A 1 101 ? -12.000 -6.922 5.674 1.00 91.81 101 GLU A C 1
ATOM 822 O O . GLU A 1 101 ? -12.537 -5.868 5.993 1.00 91.81 101 GLU A O 1
ATOM 827 N N . MET A 1 102 ? -12.044 -8.004 6.454 1.00 92.69 102 MET A N 1
ATOM 828 C CA . MET A 1 102 ? -12.817 -8.051 7.697 1.00 92.69 102 MET A CA 1
ATOM 829 C C . MET A 1 102 ? -12.347 -7.017 8.736 1.00 92.69 102 MET A C 1
ATOM 831 O O . MET A 1 102 ? -13.166 -6.371 9.386 1.00 92.69 102 MET A O 1
ATOM 835 N N . GLU A 1 103 ? -11.033 -6.827 8.899 1.00 92.06 103 GLU A N 1
ATOM 836 C CA . GLU A 1 103 ? -10.508 -5.788 9.797 1.00 92.06 103 GLU A CA 1
ATOM 837 C C . GLU A 1 103 ? -10.807 -4.372 9.288 1.00 92.06 103 GLU A C 1
ATOM 839 O O . GLU A 1 103 ? -11.049 -3.472 10.092 1.00 92.06 103 GLU A O 1
ATOM 844 N N . LEU A 1 104 ? -10.827 -4.156 7.968 1.00 91.12 104 LEU A N 1
ATOM 845 C CA . LEU A 1 104 ? -11.244 -2.872 7.400 1.00 91.12 104 LEU A CA 1
ATOM 846 C C . LEU A 1 104 ? -12.728 -2.593 7.661 1.00 91.12 104 LEU A C 1
ATOM 848 O O . LEU A 1 104 ? -13.041 -1.482 8.085 1.00 91.12 104 LEU A O 1
ATOM 852 N N . ASP A 1 105 ? -13.604 -3.589 7.506 1.00 93.88 105 ASP A N 1
ATOM 853 C CA . ASP A 1 105 ? -15.035 -3.468 7.823 1.00 93.88 105 ASP A CA 1
ATOM 854 C C . ASP A 1 105 ? -15.246 -3.129 9.312 1.00 93.88 105 ASP A C 1
ATOM 856 O O . ASP A 1 105 ? -16.058 -2.271 9.669 1.00 93.88 105 ASP A O 1
ATOM 860 N N . ASN A 1 106 ? -14.459 -3.745 10.204 1.00 93.25 106 ASN A N 1
ATOM 861 C CA . ASN A 1 106 ? -14.482 -3.432 11.634 1.00 93.25 106 ASN A CA 1
ATOM 862 C C . ASN A 1 106 ? -14.070 -1.975 11.907 1.00 93.25 106 ASN A C 1
ATOM 864 O O . ASN A 1 106 ? -14.691 -1.304 12.734 1.00 93.25 106 ASN A O 1
ATOM 868 N N . ILE A 1 107 ? -13.042 -1.470 11.215 1.00 91.94 107 ILE A N 1
ATOM 869 C CA . ILE A 1 107 ? -12.597 -0.074 11.335 1.00 91.94 107 ILE A CA 1
ATOM 870 C C . ILE A 1 107 ? -13.686 0.880 10.826 1.00 91.94 107 ILE A C 1
ATOM 872 O O . ILE A 1 107 ? -13.997 1.835 11.532 1.00 91.94 107 ILE A O 1
ATOM 876 N N . GLU A 1 108 ? -14.291 0.611 9.665 1.00 91.88 108 GLU A N 1
ATOM 877 C CA . GLU A 1 108 ? -15.382 1.419 9.090 1.00 91.88 108 GLU A CA 1
ATOM 878 C C . GLU A 1 108 ? -16.620 1.452 9.995 1.00 91.88 108 GLU A C 1
ATOM 880 O O . GLU A 1 108 ? -17.238 2.495 10.174 1.00 91.88 108 GLU A O 1
ATOM 885 N N . SER A 1 109 ? -16.960 0.339 10.648 1.00 94.12 109 SER A N 1
ATOM 886 C CA . SER A 1 109 ? -18.085 0.312 11.591 1.00 94.12 109 SER A CA 1
ATOM 887 C C . SER A 1 109 ? -17.885 1.222 12.813 1.00 94.12 109 SER A C 1
ATOM 889 O O . SER A 1 109 ? -18.859 1.660 13.430 1.00 94.12 109 SER A O 1
ATOM 891 N N . LYS A 1 110 ? -16.625 1.499 13.177 1.00 93.19 110 LYS A N 1
ATOM 892 C CA . LYS A 1 110 ? -16.251 2.308 14.342 1.00 93.19 110 LYS A CA 1
ATOM 893 C C . LYS A 1 110 ? -16.019 3.787 14.000 1.00 93.19 110 LYS A C 1
ATOM 895 O O . LYS A 1 110 ? -16.241 4.627 14.876 1.00 93.19 110 LYS A O 1
ATOM 900 N N . TRP A 1 111 ? -15.529 4.094 12.797 1.00 92.50 111 TRP A N 1
ATOM 901 C CA . TRP A 1 111 ? -14.969 5.399 12.412 1.00 92.50 111 TRP A CA 1
ATOM 902 C C . TRP A 1 111 ? -15.712 6.057 11.257 1.00 92.50 111 TRP A C 1
ATOM 904 O O . TRP A 1 111 ? -16.023 7.262 11.408 1.00 92.50 111 TRP A O 1
#